Protein AF-A0AAV8VQY6-F1 (afdb_monomer_lite)

Sequence (69 aa):
MSKVTSDTDIGKYSKFTAYLKSESRGYKPKKAAILERAHIGEFFTRACDKEYLMIKVAFIMGISVEAAN

pLDDT: mean 76.89, std 15.12, range [34.84, 93.06]

Structure (mmCIF, N/CA/C/O backbone):
data_AF-A0AAV8VQY6-F1
#
_entry.id   AF-A0AAV8VQY6-F1
#
loop_
_atom_site.group_PDB
_atom_site.id
_atom_site.type_symbol
_atom_site.label_atom_id
_atom_site.label_alt_id
_atom_site.label_comp_id
_atom_site.label_asym_id
_atom_site.label_entity_id
_atom_site.label_seq_id
_atom_site.pdbx_PDB_ins_code
_atom_site.Cartn_x
_atom_site.Cartn_y
_atom_site.Cartn_z
_atom_site.occupancy
_atom_site.B_iso_or_equiv
_atom_site.auth_seq_id
_atom_site.auth_comp_id
_atom_site.auth_asym_id
_atom_site.auth_atom_id
_atom_site.pdbx_PDB_model_num
ATOM 1 N N . MET A 1 1 ? -11.235 7.479 31.368 1.00 36.47 1 MET A N 1
ATOM 2 C CA . MET A 1 1 ? -11.284 6.615 30.169 1.00 36.47 1 MET A CA 1
ATOM 3 C C . MET A 1 1 ? -12.423 7.123 29.289 1.00 36.47 1 MET A C 1
ATOM 5 O O . MET A 1 1 ? -13.578 6.829 29.574 1.00 36.47 1 MET A O 1
ATOM 9 N N . SER A 1 2 ? -12.140 8.015 28.338 1.00 34.84 2 SER A N 1
ATOM 10 C CA . SER A 1 2 ? -13.184 8.726 27.585 1.00 34.84 2 SER A CA 1
ATOM 11 C C . SER A 1 2 ? -13.625 7.907 26.375 1.00 34.84 2 SER A C 1
ATOM 13 O O . SER A 1 2 ? -12.823 7.547 25.521 1.00 34.84 2 SER A O 1
ATOM 15 N N . LYS A 1 3 ? -14.917 7.603 26.365 1.00 44.94 3 LYS A N 1
ATOM 16 C CA . LYS A 1 3 ? -15.682 6.835 25.385 1.00 44.94 3 LYS A CA 1
ATOM 17 C C . LYS A 1 3 ? -15.577 7.484 23.994 1.00 44.94 3 LYS A C 1
ATOM 19 O O . LYS A 1 3 ? -16.040 8.606 23.820 1.00 44.94 3 LYS A O 1
ATOM 24 N N . VAL A 1 4 ? -14.975 6.796 23.020 1.00 55.78 4 VAL A N 1
ATOM 25 C CA . VAL A 1 4 ? -14.998 7.206 21.603 1.00 55.78 4 VAL A CA 1
ATOM 26 C C . VAL A 1 4 ? -16.410 6.960 21.083 1.00 55.78 4 VAL A C 1
ATOM 28 O O . VAL A 1 4 ? -16.810 5.824 20.843 1.00 55.78 4 VAL A O 1
ATOM 31 N N . THR A 1 5 ? -17.202 8.023 21.000 1.00 48.53 5 THR A N 1
ATOM 32 C CA . THR A 1 5 ? -18.577 7.970 20.511 1.00 48.53 5 THR A CA 1
ATOM 33 C C . THR A 1 5 ? -18.638 8.414 19.053 1.00 48.53 5 THR A C 1
ATOM 35 O O . THR A 1 5 ? -18.405 9.580 18.749 1.00 48.53 5 THR A O 1
ATOM 38 N N . SER A 1 6 ? -19.060 7.463 18.216 1.00 52.81 6 SER A N 1
ATOM 39 C CA . SER A 1 6 ? -20.085 7.603 17.169 1.00 52.81 6 SER A CA 1
ATOM 40 C C . SER A 1 6 ? -19.820 8.498 15.952 1.00 52.81 6 SER A C 1
ATOM 42 O O . SER A 1 6 ? -19.767 9.721 16.047 1.00 52.81 6 SER A O 1
ATOM 44 N N . ASP A 1 7 ? -19.813 7.833 14.791 1.00 59.50 7 ASP A N 1
ATOM 45 C CA . ASP A 1 7 ? -20.598 8.196 13.600 1.00 59.50 7 ASP A CA 1
ATOM 46 C C . ASP A 1 7 ? -20.645 9.697 13.286 1.00 59.50 7 ASP A C 1
ATOM 48 O O . ASP A 1 7 ? -21.685 10.355 13.276 1.00 59.50 7 ASP A O 1
ATOM 52 N N . THR A 1 8 ? -19.469 10.283 13.093 1.00 63.72 8 THR A N 1
ATOM 53 C CA . THR A 1 8 ? -19.381 11.670 12.653 1.00 63.72 8 THR A CA 1
ATOM 54 C C . THR A 1 8 ? -19.516 11.688 11.138 1.00 63.72 8 THR A C 1
ATOM 56 O O . THR A 1 8 ? -18.557 11.441 10.411 1.00 63.72 8 THR A O 1
ATOM 59 N N . ASP A 1 9 ? -20.732 11.961 10.667 1.00 62.72 9 ASP A N 1
ATOM 60 C CA . ASP A 1 9 ? -21.031 12.171 9.252 1.00 62.72 9 ASP A CA 1
ATOM 61 C C . ASP A 1 9 ? -20.290 13.421 8.751 1.00 62.72 9 ASP A C 1
ATOM 63 O O . ASP A 1 9 ? -20.691 14.567 8.988 1.00 62.72 9 ASP A O 1
ATOM 67 N N . ILE A 1 10 ? -19.169 13.181 8.065 1.00 67.62 10 ILE A N 1
ATOM 68 C CA . ILE A 1 10 ? -18.281 14.206 7.501 1.00 67.62 10 ILE A CA 1
ATOM 69 C C . ILE A 1 10 ? -19.053 15.129 6.538 1.00 67.62 10 ILE A C 1
ATOM 71 O O . ILE A 1 10 ? -18.682 16.294 6.369 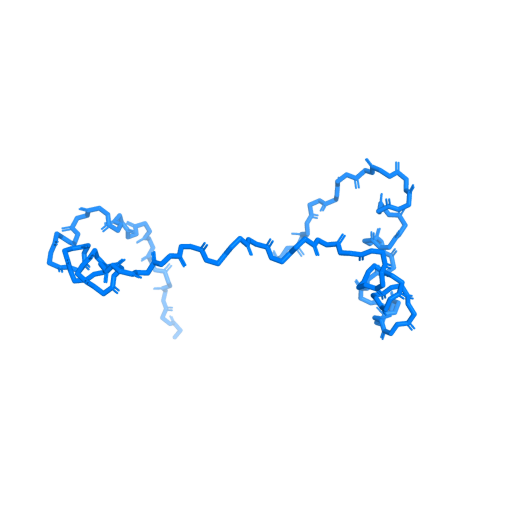1.00 67.62 10 ILE A O 1
ATOM 75 N N . GLY A 1 11 ? -20.167 14.659 5.960 1.00 70.69 11 GLY A N 1
ATOM 76 C CA . GLY A 1 11 ? -21.033 15.434 5.073 1.00 70.69 11 GLY A CA 1
ATOM 77 C C . GLY A 1 11 ? -21.751 16.606 5.751 1.00 70.69 11 GLY A C 1
ATOM 78 O O . GLY A 1 11 ? -22.128 17.562 5.070 1.00 70.69 11 GLY A O 1
ATOM 79 N N . LYS A 1 12 ? -21.894 16.600 7.084 1.00 79.31 12 LYS A N 1
ATOM 80 C CA . LYS A 1 12 ? -22.557 17.684 7.840 1.00 79.31 12 LYS A CA 1
ATOM 81 C C . LYS A 1 12 ? -21.686 18.935 7.994 1.00 79.31 12 LYS A C 1
ATOM 83 O O . LYS A 1 12 ? -22.196 20.017 8.286 1.00 79.31 12 LYS A O 1
ATOM 88 N N . TYR A 1 13 ? -20.380 18.829 7.750 1.00 81.19 13 TYR A N 1
ATOM 89 C CA . TYR A 1 13 ? -19.427 19.924 7.929 1.00 81.19 13 TYR A CA 1
ATOM 90 C C . TYR A 1 13 ? -19.183 20.676 6.618 1.00 81.19 13 TYR A C 1
ATOM 92 O O . TYR A 1 13 ? -18.085 20.667 6.065 1.00 81.19 13 TYR A O 1
ATOM 100 N N . SER A 1 14 ? -20.201 21.387 6.133 1.00 79.06 14 SER A N 1
ATOM 101 C CA . SER A 1 14 ? -20.156 22.088 4.838 1.00 79.06 14 SER A CA 1
ATOM 102 C C . SER A 1 14 ? -18.973 23.057 4.690 1.00 79.06 14 SER A C 1
ATOM 104 O O . SER A 1 14 ? -18.343 23.097 3.634 1.00 79.06 14 SER A O 1
ATOM 106 N N . LYS A 1 15 ? -18.613 23.791 5.753 1.00 82.88 15 LYS A N 1
ATOM 107 C CA . LYS A 1 15 ? -17.435 24.682 5.780 1.00 82.88 15 LYS A CA 1
ATOM 108 C C . LYS A 1 15 ? -16.122 23.911 5.637 1.00 82.88 15 LYS A C 1
ATOM 110 O O . LYS A 1 15 ? -15.234 24.347 4.914 1.00 82.88 15 LYS A O 1
ATOM 115 N N . PHE A 1 16 ? -16.021 22.759 6.292 1.00 79.75 16 PHE A N 1
ATOM 116 C CA . PHE A 1 16 ? -14.847 21.895 6.226 1.00 79.75 16 PHE A CA 1
ATOM 117 C C . PHE A 1 16 ? -14.716 21.251 4.844 1.00 79.75 16 PHE A C 1
ATOM 119 O O . PHE A 1 16 ? -13.655 21.310 4.233 1.00 79.75 16 PHE A O 1
ATOM 126 N N . THR A 1 17 ? -15.811 20.734 4.283 1.00 80.69 17 THR A N 1
ATOM 127 C CA . THR A 1 17 ? -15.824 20.213 2.911 1.00 80.69 17 THR A CA 1
ATOM 128 C C . THR A 1 17 ? -15.493 21.299 1.886 1.00 80.69 17 THR A C 1
ATOM 130 O O . THR A 1 17 ? -14.769 21.033 0.930 1.00 80.69 17 THR A O 1
ATOM 133 N N . ALA A 1 18 ? -15.998 22.525 2.061 1.00 83.50 18 ALA A N 1
ATOM 134 C CA . ALA A 1 18 ? -15.680 23.654 1.187 1.00 83.50 18 ALA A CA 1
ATOM 135 C C . ALA A 1 18 ? -14.196 24.044 1.264 1.00 83.50 18 ALA A C 1
ATOM 137 O O . ALA A 1 18 ? -13.594 24.296 0.223 1.00 83.50 18 ALA A O 1
ATOM 138 N N . TYR A 1 19 ? -13.611 24.020 2.464 1.00 84.69 19 TYR A N 1
ATOM 139 C CA . TYR A 1 19 ? -12.184 24.242 2.691 1.00 84.69 19 TYR A CA 1
ATOM 140 C C . TYR A 1 19 ? -11.318 23.150 2.042 1.00 84.69 19 TYR A C 1
ATOM 142 O O . TYR A 1 19 ? -10.420 23.446 1.263 1.00 84.69 19 TYR A O 1
ATOM 150 N N . LEU A 1 20 ? -11.641 21.869 2.246 1.00 81.94 20 LEU A N 1
ATOM 151 C CA . LEU A 1 20 ? -10.938 20.770 1.571 1.00 81.94 20 LEU A CA 1
ATOM 152 C C . LEU A 1 20 ? -11.038 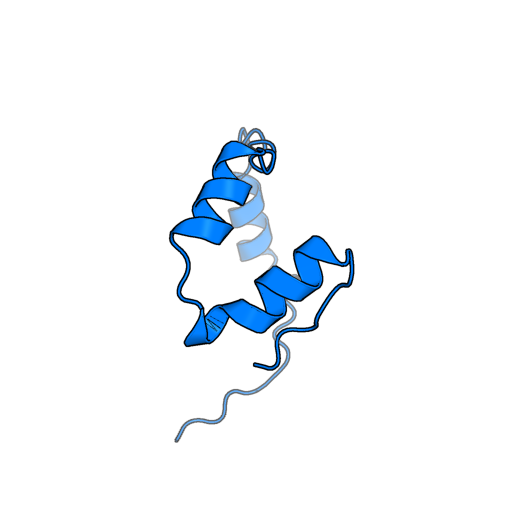20.883 0.043 1.00 81.94 20 LEU A C 1
ATOM 154 O O . LEU A 1 20 ? -10.062 20.663 -0.673 1.00 81.94 20 LEU A O 1
ATOM 158 N N . LYS A 1 21 ? -12.210 21.278 -0.470 1.00 81.06 21 LYS A N 1
ATOM 159 C CA . LYS A 1 21 ? -12.407 21.530 -1.901 1.00 81.06 21 LYS A CA 1
ATOM 160 C C . LYS A 1 21 ? -11.581 22.718 -2.393 1.00 81.06 21 LYS A C 1
ATOM 162 O O . LYS A 1 21 ? -11.064 22.626 -3.502 1.00 81.06 21 LYS A O 1
ATOM 167 N N . SER A 1 22 ? -11.444 23.805 -1.626 1.00 82.50 22 SER A N 1
ATOM 168 C CA . SER A 1 22 ? -10.599 24.946 -2.009 1.00 82.50 22 SER A CA 1
ATOM 169 C C . SER A 1 22 ? -9.121 24.582 -2.031 1.00 82.50 22 SER A C 1
ATOM 171 O O . SER A 1 22 ? -8.461 24.908 -3.011 1.00 82.50 22 SER A O 1
ATOM 173 N N . GLU A 1 23 ? -8.641 23.829 -1.041 1.00 79.56 23 GLU A N 1
ATOM 174 C CA . GLU A 1 23 ? -7.260 23.324 -1.004 1.00 79.56 23 GLU A CA 1
ATOM 175 C C . GLU A 1 23 ? -6.977 22.342 -2.152 1.00 79.56 23 GLU A C 1
ATOM 177 O O . GLU A 1 23 ? -5.882 22.306 -2.707 1.00 79.56 23 GLU A O 1
ATOM 182 N N . SER A 1 24 ? -7.986 21.575 -2.579 1.00 72.19 24 SER A N 1
ATOM 183 C CA . SER A 1 24 ? -7.866 20.678 -3.734 1.00 72.19 24 SER A CA 1
ATOM 184 C C . SER A 1 24 ? -7.903 21.389 -5.099 1.00 72.19 24 SER A C 1
ATOM 186 O O . SER A 1 24 ? -7.651 20.752 -6.126 1.00 72.19 24 SER A O 1
ATOM 188 N N . ARG A 1 25 ? -8.213 22.695 -5.172 1.00 76.06 25 ARG A N 1
ATOM 189 C CA . ARG A 1 25 ? -8.238 23.416 -6.460 1.00 76.06 25 ARG A CA 1
ATOM 190 C C . ARG A 1 25 ? -6.821 23.523 -7.016 1.00 76.06 25 ARG A C 1
ATOM 192 O O . ARG A 1 25 ? -5.957 24.156 -6.429 1.00 76.06 25 ARG A O 1
ATOM 199 N N . GLY A 1 26 ? -6.593 22.911 -8.176 1.00 73.31 26 GLY A N 1
ATOM 200 C CA . GLY A 1 26 ? -5.266 22.827 -8.796 1.00 73.31 26 GLY A CA 1
ATOM 201 C C . GLY A 1 26 ? -4.444 21.618 -8.339 1.00 73.31 26 GLY A C 1
ATOM 202 O O . GLY A 1 26 ? -3.408 21.334 -8.945 1.00 73.31 26 GLY A O 1
ATOM 203 N N . TYR A 1 27 ? -4.928 20.851 -7.354 1.00 71.12 27 TYR A N 1
ATOM 204 C CA . TYR A 1 27 ? -4.366 19.551 -7.018 1.00 71.12 27 TYR A CA 1
ATOM 205 C C . TYR A 1 27 ? -4.652 18.587 -8.168 1.00 71.12 27 TYR A C 1
ATOM 207 O O . TYR A 1 27 ? -5.753 18.055 -8.318 1.00 71.12 27 TYR A O 1
ATOM 215 N N . LYS A 1 28 ? -3.648 18.362 -9.017 1.00 67.56 28 LYS A N 1
ATOM 216 C CA . LYS A 1 28 ? -3.675 17.215 -9.918 1.00 67.56 28 LYS A CA 1
ATOM 217 C C . LYS A 1 28 ? -3.547 15.985 -9.027 1.00 67.56 28 LYS A C 1
ATOM 219 O O . LYS A 1 28 ? -2.507 15.870 -8.374 1.00 67.56 28 LYS A O 1
ATOM 224 N N . PRO A 1 29 ? -4.552 15.088 -8.976 1.00 64.31 29 PRO A N 1
ATOM 225 C CA . PRO A 1 29 ? -4.406 13.850 -8.237 1.00 64.31 29 PRO A CA 1
ATOM 226 C C . PRO A 1 29 ? -3.142 13.180 -8.752 1.00 64.31 29 PRO A C 1
ATOM 228 O O . PRO A 1 29 ? -3.039 12.833 -9.934 1.00 64.31 29 PRO A O 1
ATOM 231 N N . LYS A 1 30 ? -2.134 13.077 -7.883 1.00 69.31 30 LYS A N 1
ATOM 232 C CA . LYS A 1 30 ? -0.953 12.288 -8.194 1.00 69.31 30 LYS A CA 1
ATOM 233 C C . LYS A 1 30 ? -1.509 10.889 -8.399 1.00 69.31 30 LYS A C 1
ATOM 235 O O . LYS A 1 30 ? -2.112 10.351 -7.471 1.00 69.31 30 LYS A O 1
ATOM 240 N N . LYS A 1 31 ? -1.414 10.350 -9.624 1.00 63.94 31 LYS A N 1
ATOM 241 C CA . LYS A 1 31 ? -1.780 8.950 -9.874 1.00 63.94 31 LYS A CA 1
ATOM 242 C C . LYS A 1 31 ? -1.175 8.148 -8.730 1.00 63.94 31 LYS A C 1
ATOM 244 O O . LYS A 1 31 ? 0.007 8.351 -8.433 1.00 63.94 31 LYS A O 1
ATOM 249 N N . ALA A 1 32 ? -1.998 7.335 -8.062 1.00 65.69 32 ALA A N 1
ATOM 250 C CA . ALA A 1 32 ? -1.501 6.420 -7.047 1.00 65.69 32 ALA A CA 1
ATOM 251 C C . ALA A 1 32 ? -0.253 5.760 -7.632 1.00 65.69 32 ALA A C 1
ATOM 253 O O . ALA A 1 32 ? -0.284 5.352 -8.800 1.00 65.69 32 ALA A O 1
ATOM 254 N N . ALA A 1 33 ? 0.858 5.800 -6.888 1.00 66.50 33 ALA A N 1
ATOM 255 C CA . ALA A 1 33 ? 2.107 5.245 -7.379 1.00 66.50 33 ALA A CA 1
ATOM 256 C C . ALA A 1 33 ? 1.793 3.831 -7.862 1.00 66.50 33 ALA A C 1
ATOM 258 O O . ALA A 1 33 ? 1.215 3.039 -7.116 1.00 66.50 33 ALA A O 1
ATOM 259 N N . ILE A 1 34 ? 2.065 3.567 -9.141 1.00 69.00 34 ILE A N 1
ATOM 260 C CA . ILE A 1 34 ? 1.853 2.235 -9.686 1.00 69.00 34 ILE A CA 1
ATOM 261 C C . ILE A 1 34 ? 2.708 1.324 -8.813 1.00 69.00 34 ILE A C 1
ATOM 263 O O . ILE A 1 34 ? 3.878 1.622 -8.562 1.00 69.00 34 ILE A O 1
ATOM 267 N N . LEU A 1 35 ? 2.102 0.273 -8.267 1.00 75.94 35 LEU A N 1
ATOM 268 C CA . LEU A 1 35 ? 2.838 -0.697 -7.478 1.00 75.94 35 LEU A CA 1
ATOM 269 C C . LEU A 1 35 ? 3.773 -1.445 -8.435 1.00 75.94 35 LEU A C 1
ATOM 271 O O . LEU A 1 35 ? 3.387 -2.412 -9.089 1.00 75.94 35 LEU A O 1
ATOM 275 N N . GLU A 1 36 ? 4.982 -0.917 -8.597 1.00 86.38 36 GLU A N 1
ATOM 276 C CA . GLU A 1 36 ? 5.991 -1.477 -9.481 1.00 86.38 36 GLU A CA 1
ATOM 277 C C . GLU A 1 36 ? 6.543 -2.786 -8.915 1.00 86.38 36 GLU A C 1
ATOM 279 O O . GLU A 1 36 ? 6.597 -3.001 -7.702 1.00 86.38 36 GLU A O 1
ATOM 284 N N . ARG A 1 37 ? 7.032 -3.654 -9.807 1.00 85.25 37 ARG A N 1
ATOM 285 C CA . ARG A 1 37 ? 7.670 -4.922 -9.415 1.00 85.25 37 ARG A CA 1
ATOM 286 C C . ARG A 1 37 ? 8.831 -4.715 -8.442 1.00 85.25 37 ARG A C 1
ATOM 288 O O . ARG A 1 37 ? 9.033 -5.559 -7.577 1.00 85.25 37 ARG A O 1
ATOM 295 N N . ALA A 1 38 ? 9.556 -3.600 -8.560 1.00 88.62 38 ALA A N 1
ATOM 296 C CA . ALA A 1 38 ? 10.634 -3.243 -7.644 1.00 88.62 38 ALA A CA 1
ATOM 297 C C . ALA A 1 38 ? 10.120 -3.040 -6.209 1.00 88.62 38 ALA A C 1
ATOM 299 O O . ALA A 1 38 ? 10.657 -3.648 -5.289 1.00 88.62 38 ALA A O 1
ATOM 300 N N . HIS A 1 39 ? 9.031 -2.284 -6.027 1.00 88.69 39 HIS A N 1
ATOM 301 C CA . HIS A 1 39 ? 8.406 -2.082 -4.715 1.00 88.69 39 HIS A CA 1
ATOM 302 C C . HIS A 1 39 ? 7.863 -3.388 -4.126 1.00 88.69 39 HIS A C 1
ATOM 304 O O . HIS A 1 39 ? 7.976 -3.622 -2.926 1.00 88.69 39 HIS A O 1
ATOM 310 N N . ILE A 1 40 ? 7.311 -4.267 -4.969 1.00 88.62 40 ILE A N 1
ATOM 311 C CA . ILE A 1 40 ? 6.855 -5.595 -4.540 1.00 88.62 40 ILE A CA 1
ATOM 312 C C . ILE A 1 40 ? 8.050 -6.418 -4.045 1.00 88.62 40 ILE A C 1
ATOM 314 O O . ILE A 1 40 ? 8.022 -6.933 -2.932 1.00 88.62 40 ILE A O 1
ATOM 318 N N . GLY A 1 41 ? 9.124 -6.508 -4.833 1.00 90.69 41 GLY A N 1
ATOM 319 C CA . GLY A 1 41 ? 10.337 -7.229 -4.439 1.00 90.69 41 GLY A CA 1
ATOM 320 C C . GLY A 1 41 ? 10.963 -6.671 -3.160 1.00 90.69 41 GLY A C 1
ATOM 321 O O . GLY A 1 41 ? 11.380 -7.431 -2.285 1.00 90.69 41 GLY A O 1
ATOM 322 N N . GLU A 1 42 ? 10.965 -5.349 -3.006 1.00 93.00 42 GLU A N 1
ATOM 323 C CA . GLU A 1 42 ? 11.417 -4.684 -1.788 1.00 93.00 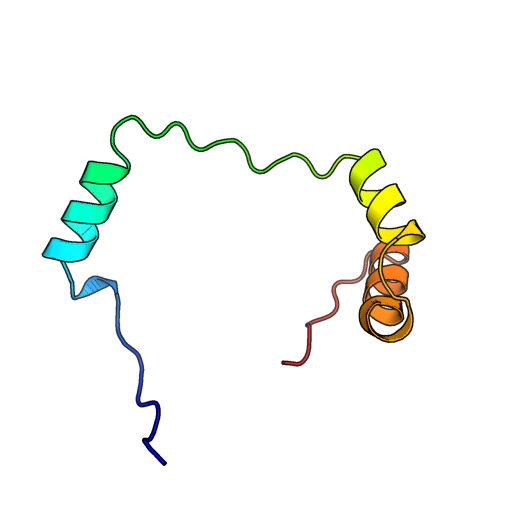42 GLU A CA 1
ATOM 324 C C . GLU A 1 42 ? 10.557 -5.066 -0.577 1.00 93.00 42 GLU A C 1
ATOM 326 O O . GLU A 1 42 ? 11.094 -5.394 0.477 1.00 93.00 42 GLU A O 1
ATOM 331 N N . PHE A 1 43 ? 9.234 -5.112 -0.727 1.00 91.25 43 PHE A N 1
ATOM 332 C CA . PHE A 1 43 ? 8.341 -5.574 0.333 1.00 91.25 43 PHE A CA 1
ATOM 333 C C . PHE A 1 43 ? 8.628 -7.030 0.724 1.00 91.25 43 PHE A C 1
ATOM 335 O O . PHE A 1 43 ? 8.781 -7.337 1.906 1.00 91.25 43 PHE A O 1
ATOM 342 N N . PHE A 1 44 ? 8.773 -7.933 -0.249 1.00 91.12 44 PHE A N 1
ATOM 343 C CA . PHE A 1 44 ? 9.070 -9.340 0.039 1.00 91.12 44 PHE A CA 1
ATOM 344 C C . PHE A 1 44 ? 10.418 -9.534 0.741 1.00 91.12 44 PHE A C 1
ATOM 346 O O . PHE A 1 44 ? 10.521 -10.404 1.605 1.00 91.12 44 PHE A O 1
ATOM 353 N N . THR A 1 45 ? 11.419 -8.717 0.415 1.00 93.06 45 THR A N 1
ATOM 354 C CA . THR A 1 45 ? 12.778 -8.839 0.966 1.00 93.06 45 THR A CA 1
ATOM 355 C C . THR A 1 45 ? 12.978 -8.099 2.286 1.00 93.06 45 THR A C 1
ATOM 357 O O . THR A 1 45 ? 13.671 -8.610 3.161 1.00 93.06 45 THR A O 1
ATOM 360 N N . ARG A 1 46 ? 12.394 -6.906 2.450 1.00 92.56 46 ARG A N 1
ATOM 361 C CA . ARG A 1 46 ? 12.659 -6.022 3.598 1.00 92.56 46 ARG A CA 1
ATOM 362 C C . ARG A 1 46 ? 11.586 -6.077 4.679 1.00 92.56 46 ARG A C 1
ATOM 364 O O . ARG A 1 46 ? 11.895 -5.772 5.829 1.00 92.56 46 ARG A O 1
ATOM 371 N N . ALA A 1 47 ? 10.339 -6.425 4.349 1.00 92.06 47 ALA A N 1
ATOM 372 C CA . ALA A 1 47 ? 9.274 -6.456 5.351 1.00 92.06 47 ALA A CA 1
ATOM 373 C C . ALA A 1 47 ? 9.465 -7.626 6.329 1.00 92.06 47 ALA A C 1
ATOM 375 O O . ALA A 1 47 ? 9.831 -8.729 5.922 1.00 92.06 47 ALA A O 1
ATOM 376 N N . CYS A 1 48 ? 9.183 -7.387 7.611 1.00 92.25 48 CYS A N 1
ATOM 377 C CA . CYS A 1 48 ? 9.334 -8.367 8.684 1.00 92.25 48 CYS A CA 1
ATOM 378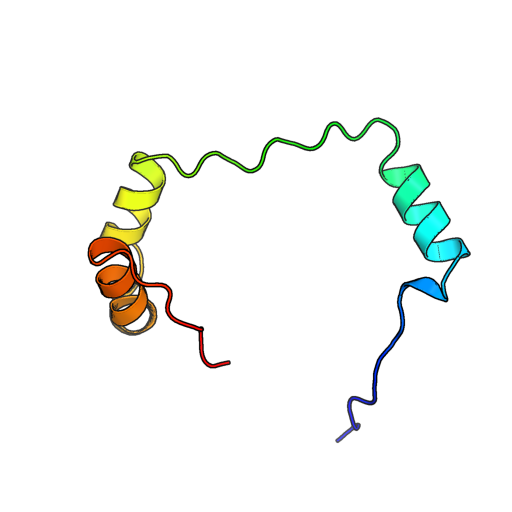 C C . CYS A 1 48 ? 8.373 -9.553 8.509 1.00 92.25 48 CYS A C 1
ATOM 380 O O . CYS A 1 48 ? 7.156 -9.373 8.468 1.00 92.25 48 CYS A O 1
ATOM 382 N N . ASP A 1 49 ? 8.892 -10.780 8.467 1.00 91.50 49 ASP A N 1
ATOM 383 C CA . ASP A 1 49 ? 8.044 -11.966 8.291 1.00 91.50 49 ASP A CA 1
ATOM 384 C C . ASP A 1 49 ? 7.115 -12.207 9.484 1.00 91.50 49 ASP A C 1
ATOM 386 O O . ASP A 1 49 ? 5.984 -12.638 9.299 1.00 91.50 49 ASP A O 1
ATOM 390 N N . LYS A 1 50 ? 7.529 -11.861 10.709 1.00 91.00 50 LYS A N 1
ATOM 391 C CA . LYS A 1 50 ? 6.684 -12.062 11.901 1.00 91.00 50 LYS A CA 1
ATOM 392 C C . LYS A 1 50 ? 5.336 -11.343 11.806 1.00 91.00 50 LYS A C 1
ATOM 394 O O . LYS A 1 50 ? 4.363 -11.818 12.374 1.00 91.00 50 LYS A O 1
ATOM 399 N N . GLU A 1 51 ? 5.296 -10.221 11.094 1.00 90.31 51 GLU A N 1
ATOM 400 C CA . GLU A 1 51 ? 4.100 -9.390 10.941 1.00 90.31 51 GLU A CA 1
ATOM 401 C C . GLU A 1 51 ? 3.428 -9.603 9.579 1.00 90.31 51 GLU A C 1
ATOM 403 O O . GLU A 1 51 ? 2.204 -9.626 9.487 1.00 90.31 51 GLU A O 1
ATOM 408 N N . TYR A 1 52 ? 4.213 -9.807 8.515 1.00 91.69 52 TYR A N 1
ATOM 409 C CA . TYR A 1 52 ? 3.712 -9.781 7.139 1.00 91.69 52 TYR A CA 1
ATOM 410 C C . TYR A 1 52 ? 3.729 -11.137 6.425 1.00 91.69 52 TYR A C 1
ATOM 412 O O . TYR A 1 52 ? 3.379 -11.184 5.246 1.00 91.69 52 TYR A O 1
ATOM 420 N N . LEU A 1 53 ? 4.089 -12.246 7.086 1.00 92.31 53 LEU A N 1
ATOM 421 C CA . LEU A 1 53 ? 4.171 -13.566 6.438 1.00 92.31 53 LEU A CA 1
ATOM 422 C C . LEU A 1 53 ? 2.857 -13.961 5.754 1.00 92.31 53 LEU A C 1
ATOM 424 O O . LEU A 1 53 ? 2.865 -14.341 4.585 1.00 92.31 53 LEU A O 1
ATOM 428 N N . MET A 1 54 ? 1.724 -13.812 6.445 1.00 91.31 54 MET A N 1
ATOM 429 C CA . MET A 1 54 ? 0.415 -14.162 5.879 1.00 91.31 54 MET A CA 1
ATOM 430 C C . MET A 1 54 ? 0.067 -13.298 4.667 1.00 91.31 54 MET A C 1
ATOM 432 O O . MET A 1 54 ? -0.436 -13.810 3.672 1.00 91.31 54 MET A O 1
ATOM 436 N N . ILE A 1 55 ? 0.399 -12.007 4.716 1.00 91.31 55 ILE A N 1
ATOM 437 C CA . ILE A 1 55 ? 0.160 -11.062 3.621 1.00 91.31 55 ILE A CA 1
ATOM 438 C C . ILE A 1 55 ? 1.055 -11.396 2.419 1.00 91.31 55 ILE A C 1
ATOM 440 O O . ILE A 1 55 ? 0.579 -11.408 1.287 1.00 91.31 55 ILE A O 1
ATOM 444 N N . LYS A 1 56 ? 2.332 -11.731 2.647 1.00 91.44 56 LYS A N 1
ATOM 445 C CA . LYS A 1 56 ? 3.270 -12.173 1.600 1.00 91.44 56 LYS A CA 1
ATOM 446 C C . LYS A 1 56 ? 2.770 -13.438 0.897 1.00 91.44 56 LYS A C 1
ATOM 448 O O . LYS A 1 56 ? 2.745 -13.487 -0.331 1.00 91.44 56 LYS A O 1
ATOM 453 N N . VAL A 1 57 ? 2.340 -14.443 1.662 1.00 92.00 57 VAL A N 1
ATOM 454 C CA . VAL A 1 57 ? 1.804 -15.701 1.114 1.00 92.0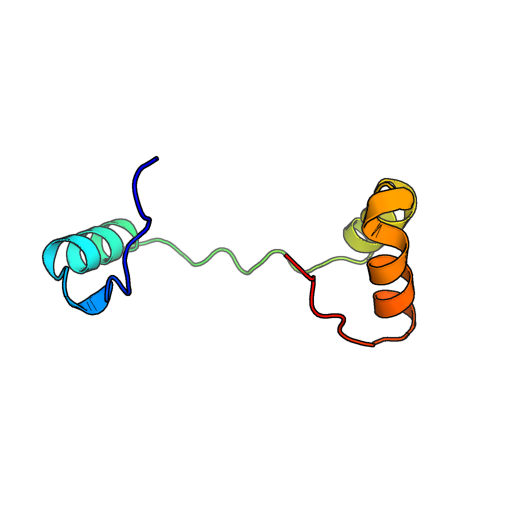0 57 VAL A CA 1
ATOM 455 C C . VAL A 1 57 ? 0.511 -15.448 0.342 1.00 92.00 57 VAL A C 1
ATOM 457 O O . VAL A 1 57 ? 0.374 -15.897 -0.794 1.00 92.00 57 VAL A O 1
ATOM 460 N N . ALA A 1 58 ? -0.410 -14.675 0.916 1.00 91.31 58 ALA A N 1
ATOM 461 C CA . ALA A 1 58 ? -1.667 -14.314 0.278 1.00 91.31 58 ALA A CA 1
ATOM 462 C C . ALA A 1 58 ? -1.465 -13.598 -1.062 1.00 91.31 58 ALA A C 1
ATOM 464 O O . ALA A 1 58 ? -2.114 -13.930 -2.052 1.00 91.31 58 ALA A O 1
ATOM 465 N N . PHE A 1 59 ? -0.502 -12.677 -1.107 1.00 90.56 59 PHE A N 1
ATOM 466 C CA . PHE A 1 59 ? -0.145 -11.944 -2.313 1.00 90.56 59 PHE A CA 1
ATOM 467 C C . PHE A 1 59 ? 0.356 -12.871 -3.430 1.00 90.56 59 PHE A C 1
ATOM 469 O O . PHE A 1 59 ? -0.058 -12.717 -4.576 1.00 90.56 59 PHE A O 1
ATOM 476 N N . ILE A 1 60 ? 1.199 -13.861 -3.109 1.00 89.50 6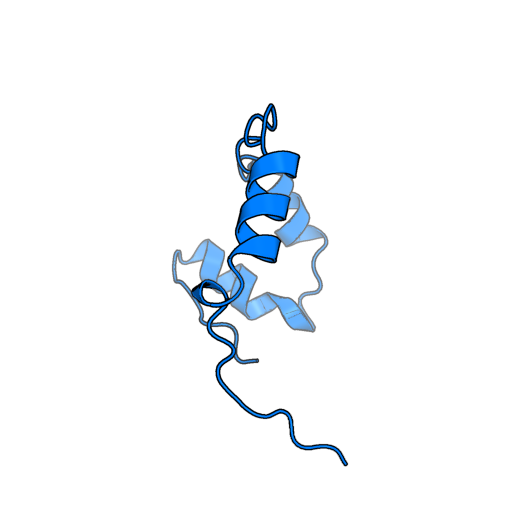0 ILE A N 1
ATOM 477 C CA . ILE A 1 60 ? 1.673 -14.863 -4.085 1.00 89.50 60 ILE A CA 1
ATOM 478 C C . ILE A 1 60 ? 0.511 -15.729 -4.587 1.00 89.50 60 ILE A C 1
ATOM 480 O O . ILE A 1 60 ? 0.433 -16.033 -5.775 1.00 89.50 60 ILE A O 1
ATOM 484 N N . MET A 1 61 ? -0.400 -16.103 -3.689 1.00 92.25 61 MET A N 1
ATOM 485 C CA . MET A 1 61 ? -1.562 -16.938 -4.001 1.00 92.25 61 MET A CA 1
ATOM 486 C C . MET A 1 61 ? -2.698 -16.164 -4.692 1.00 92.25 61 MET A C 1
ATOM 488 O O . MET A 1 61 ? -3.675 -16.774 -5.119 1.00 92.25 61 MET A O 1
ATOM 492 N N . GLY A 1 62 ? -2.592 -14.835 -4.803 1.00 87.44 62 GLY A N 1
ATOM 493 C CA . GLY A 1 62 ? -3.630 -13.981 -5.383 1.00 87.44 62 GLY A CA 1
ATOM 494 C C . GLY A 1 62 ? -4.907 -13.896 -4.542 1.00 87.44 62 GLY A C 1
ATOM 495 O O . GLY A 1 62 ? -5.972 -13.602 -5.081 1.00 87.44 62 GLY A O 1
ATOM 496 N N . ILE A 1 63 ? -4.820 -14.163 -3.237 1.00 87.06 63 ILE A N 1
ATOM 497 C CA . ILE A 1 63 ? -5.955 -14.099 -2.309 1.00 87.06 63 ILE A CA 1
ATOM 498 C C . ILE A 1 63 ? -5.897 -12.805 -1.494 1.00 87.06 63 ILE A C 1
ATOM 500 O O . ILE A 1 63 ? -4.827 -12.346 -1.096 1.00 87.06 63 ILE A O 1
ATOM 504 N N . SER A 1 64 ? -7.057 -12.202 -1.244 1.00 72.81 64 SER A N 1
ATOM 505 C CA . SER A 1 64 ? -7.169 -11.047 -0.354 1.00 72.81 64 SER A CA 1
ATOM 506 C C . SER A 1 64 ? -7.374 -11.541 1.074 1.00 72.81 64 SER A C 1
ATOM 508 O O . SER A 1 64 ? -8.244 -12.376 1.315 1.00 72.81 64 SER A O 1
ATOM 510 N N . VAL A 1 65 ? -6.560 -11.053 2.008 1.00 68.69 65 VAL A N 1
ATOM 511 C CA . VAL A 1 65 ? -6.711 -11.343 3.436 1.00 68.69 65 VAL A CA 1
ATOM 512 C C . VAL A 1 65 ? -7.128 -10.055 4.118 1.00 68.69 65 VAL A C 1
ATOM 514 O O . VAL A 1 65 ? -6.464 -9.028 3.980 1.00 68.69 65 VAL A O 1
ATOM 517 N N . GLU A 1 66 ? -8.245 -10.112 4.829 1.00 66.12 66 GLU A N 1
ATOM 518 C CA . GLU A 1 66 ? -8.703 -9.011 5.661 1.00 66.12 66 GLU A CA 1
ATOM 519 C C . GLU A 1 66 ? -7.771 -8.899 6.870 1.00 66.12 66 GLU A C 1
ATOM 521 O O . GLU A 1 66 ? -7.561 -9.865 7.608 1.00 66.12 66 GLU A O 1
ATOM 526 N N . ALA A 1 67 ? -7.136 -7.738 7.029 1.00 59.38 67 ALA A N 1
ATOM 527 C CA . ALA A 1 67 ? -6.263 -7.490 8.162 1.00 59.38 67 ALA A CA 1
ATOM 528 C C . ALA A 1 67 ? -7.131 -7.358 9.419 1.00 59.38 67 ALA A C 1
ATOM 530 O O . ALA A 1 67 ? -7.871 -6.386 9.563 1.00 59.38 67 ALA A O 1
ATOM 531 N N . ALA A 1 68 ? -7.059 -8.349 10.309 1.00 52.78 68 ALA A N 1
ATOM 532 C CA . ALA A 1 68 ? -7.668 -8.255 11.628 1.00 52.78 68 ALA A CA 1
ATOM 533 C C . ALA A 1 68 ? -6.960 -7.138 12.411 1.00 52.78 68 ALA A C 1
ATOM 535 O O . ALA A 1 68 ? -5.752 -7.219 12.641 1.00 52.78 68 ALA A O 1
ATOM 536 N N . ASN A 1 69 ? -7.711 -6.092 12.756 1.00 42.19 69 ASN A N 1
ATOM 537 C CA . ASN A 1 69 ? -7.259 -4.939 13.532 1.00 42.19 69 ASN A CA 1
ATOM 538 C C . ASN A 1 69 ? -7.864 -4.968 14.934 1.00 42.19 69 ASN A C 1
ATOM 540 O O . ASN A 1 69 ? -9.088 -5.218 15.026 1.00 42.19 69 ASN A O 1
#

Secondary structure (DSSP, 8-state):
---------GGG-HHHHHHHHHHTTT----------HHHHHHHHHHS-HHHHHHHHHHHHHT-------

Organism: NCBI:txid1586481

Foldseek 3Di:
DDDPDDDDPPVVCPVVVVVVVVVCVVVPPPPDPPCDPVVLVCCVPPPDCVQCVVVNVCVVVVHDDDDDD

Radius of gyration: 19.3 Å; chains: 1; bounding box: 35×42×40 Å